Protein AF-A0A955DT83-F1 (afdb_monomer_lite)

Radius of gyration: 34.63 Å; chains: 1; bounding box: 80×53×87 Å

Structure (mmCIF, N/CA/C/O backbone):
data_AF-A0A955DT83-F1
#
_entry.id   AF-A0A955DT83-F1
#
loop_
_atom_site.group_PDB
_atom_site.id
_atom_site.type_symbol
_atom_site.label_atom_id
_atom_site.label_alt_id
_atom_site.label_comp_id
_atom_site.label_asym_id
_atom_site.label_entity_id
_atom_site.label_seq_id
_atom_site.pdbx_PDB_ins_code
_atom_site.Cartn_x
_atom_site.Cartn_y
_atom_site.Cartn_z
_atom_site.occupancy
_atom_site.B_iso_or_equiv
_atom_site.auth_seq_id
_atom_site.auth_comp_id
_atom_site.auth_asym_id
_atom_site.auth_atom_id
_atom_site.pdbx_PDB_model_num
ATOM 1 N N . MET A 1 1 ? -61.341 -42.091 58.701 1.00 57.03 1 MET A N 1
ATOM 2 C CA . MET A 1 1 ? -60.158 -42.053 57.808 1.00 57.03 1 MET A CA 1
ATOM 3 C C . MET A 1 1 ? -59.875 -40.617 57.325 1.00 57.03 1 MET A C 1
ATOM 5 O O . MET A 1 1 ? -59.570 -40.411 56.161 1.00 57.03 1 MET A O 1
ATOM 9 N N . ASN A 1 2 ? -59.975 -39.592 58.193 1.00 57.25 2 ASN A N 1
ATOM 10 C CA . ASN A 1 2 ? -60.194 -38.203 57.727 1.00 57.25 2 ASN A CA 1
ATOM 11 C C . ASN A 1 2 ? -59.117 -37.208 58.208 1.00 57.25 2 ASN A C 1
ATOM 13 O O . ASN A 1 2 ? -59.123 -36.046 57.815 1.00 57.25 2 ASN A O 1
ATOM 17 N N . THR A 1 3 ? -58.192 -37.652 59.060 1.00 62.22 3 THR A N 1
ATOM 18 C CA . THR A 1 3 ? -57.081 -36.847 59.594 1.00 62.22 3 THR A CA 1
ATOM 19 C C . THR A 1 3 ? -55.834 -36.928 58.714 1.00 62.22 3 THR A C 1
ATOM 21 O O . THR A 1 3 ? -55.139 -35.929 58.557 1.00 62.22 3 THR A O 1
ATOM 24 N N . LEU A 1 4 ? -55.605 -38.071 58.056 1.00 65.69 4 LEU A N 1
ATOM 25 C CA . LEU A 1 4 ? -54.471 -38.271 57.148 1.00 65.69 4 LEU A CA 1
ATOM 26 C C . LEU A 1 4 ? -54.585 -37.393 55.888 1.00 65.69 4 LEU A C 1
ATOM 28 O O . LEU A 1 4 ? -53.641 -36.693 55.538 1.00 65.69 4 LEU A O 1
ATOM 32 N N . ASN A 1 5 ? -55.775 -37.328 55.274 1.00 61.50 5 ASN A N 1
ATOM 33 C CA . ASN A 1 5 ? -56.021 -36.464 54.108 1.00 61.50 5 ASN A CA 1
ATOM 34 C C . ASN A 1 5 ? -55.885 -34.968 54.429 1.00 61.50 5 ASN A C 1
ATOM 36 O O . ASN A 1 5 ? -55.509 -34.191 53.558 1.00 61.50 5 ASN A O 1
ATOM 40 N N . ARG A 1 6 ? -56.162 -34.556 55.673 1.00 61.53 6 ARG A N 1
ATOM 41 C CA . ARG A 1 6 ? -56.002 -33.160 56.106 1.00 61.53 6 ARG A CA 1
ATOM 42 C C . ARG A 1 6 ? -54.533 -32.763 56.247 1.00 61.53 6 ARG A C 1
ATOM 44 O O . ARG A 1 6 ? -54.182 -31.652 55.871 1.00 61.53 6 ARG A O 1
ATOM 51 N N . LEU A 1 7 ? -53.681 -33.669 56.728 1.00 64.94 7 LEU A N 1
ATOM 52 C CA . LEU A 1 7 ? -52.235 -33.442 56.822 1.00 64.94 7 LEU A CA 1
ATOM 53 C C . LEU A 1 7 ? -51.572 -33.369 55.441 1.00 64.94 7 LEU A C 1
ATOM 55 O O . LEU A 1 7 ? -50.743 -32.493 55.212 1.00 64.94 7 LEU A O 1
ATOM 59 N N . VAL A 1 8 ? -51.994 -34.224 54.503 1.00 65.06 8 VAL A N 1
ATOM 60 C CA . VAL A 1 8 ? -51.496 -34.195 53.117 1.00 65.06 8 VAL A CA 1
ATOM 61 C C . VAL A 1 8 ? -51.891 -32.892 52.412 1.00 65.06 8 VAL A C 1
ATOM 63 O O . VAL A 1 8 ? -51.062 -32.294 51.734 1.00 65.06 8 VAL A O 1
ATOM 66 N N . LEU A 1 9 ? -53.116 -32.395 52.622 1.00 59.00 9 LEU A N 1
ATOM 67 C CA . LEU A 1 9 ? -53.568 -31.144 52.001 1.00 59.00 9 LEU A CA 1
ATOM 68 C C . LEU A 1 9 ? -52.809 -29.911 52.531 1.00 59.00 9 LEU A C 1
ATOM 70 O O . LEU A 1 9 ? -52.477 -29.020 51.756 1.00 59.00 9 LEU A O 1
ATOM 74 N N . VAL A 1 10 ? -52.502 -29.869 53.834 1.00 65.88 10 VAL A N 1
ATOM 75 C CA . VAL A 1 10 ? -51.743 -28.762 54.448 1.00 65.88 10 VAL A CA 1
ATOM 76 C C . VAL A 1 10 ? -50.282 -28.767 53.991 1.00 65.88 10 VAL A C 1
ATOM 78 O O . VAL A 1 10 ? -49.741 -27.703 53.703 1.00 65.88 10 VAL A O 1
ATOM 81 N N . ALA A 1 11 ? -49.668 -29.945 53.841 1.00 61.12 11 ALA A N 1
ATOM 82 C CA . ALA A 1 11 ? -48.291 -30.065 53.361 1.00 61.12 11 ALA A CA 1
ATOM 83 C C . ALA A 1 11 ? -48.115 -29.590 51.903 1.00 61.12 11 ALA A C 1
ATOM 85 O O . A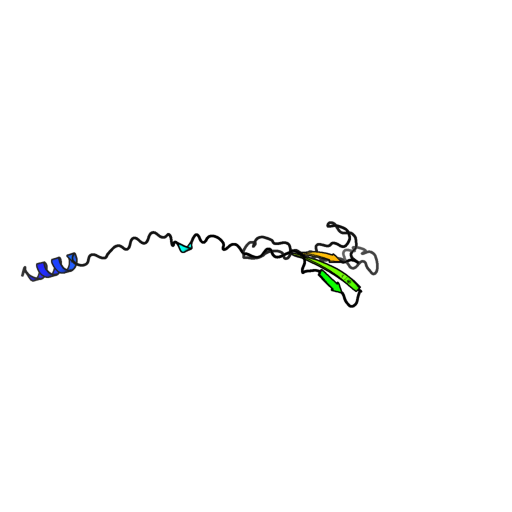LA A 1 11 ? -47.071 -29.042 51.553 1.00 61.12 11 ALA A O 1
ATOM 86 N N . ILE A 1 12 ? -49.142 -29.754 51.060 1.00 60.44 12 ILE A N 1
ATOM 87 C CA . ILE A 1 12 ? -49.117 -29.309 49.656 1.00 60.44 12 ILE A CA 1
ATOM 88 C C . ILE A 1 12 ? -49.313 -27.785 49.545 1.00 60.44 12 ILE A C 1
ATOM 90 O O . ILE A 1 12 ? -48.743 -27.157 48.658 1.00 60.44 12 ILE A O 1
ATOM 94 N N . LEU A 1 13 ? -50.052 -27.167 50.473 1.00 60.31 13 LEU A N 1
ATOM 95 C CA . LEU A 1 13 ? -50.289 -25.716 50.502 1.00 60.31 13 LEU A CA 1
ATOM 96 C C . LEU A 1 13 ? -49.111 -24.892 51.059 1.00 60.31 13 LEU A C 1
ATOM 98 O O . LEU A 1 13 ? -49.070 -23.686 50.834 1.00 60.31 13 LEU A O 1
ATOM 102 N N . SER A 1 14 ? -48.145 -25.511 51.748 1.00 55.62 14 SER A N 1
ATOM 103 C CA . SER A 1 14 ? -46.963 -24.822 52.299 1.00 55.62 14 SER A CA 1
ATOM 104 C C . SER A 1 14 ? -45.756 -24.739 51.352 1.00 55.62 14 SER A C 1
ATOM 106 O O . SER A 1 14 ? -44.759 -24.107 51.692 1.00 55.62 14 SER A O 1
ATOM 108 N N . LEU A 1 15 ? -45.818 -25.348 50.164 1.00 53.09 15 LEU A N 1
ATOM 109 C CA . LEU A 1 15 ? -44.757 -25.276 49.152 1.00 53.09 15 LEU A CA 1
ATOM 110 C C . LEU A 1 15 ? -45.008 -24.102 48.191 1.00 53.09 15 LEU A C 1
ATOM 112 O O . LEU A 1 15 ? -45.236 -24.287 46.997 1.00 53.09 15 LEU A O 1
ATOM 116 N N . SER A 1 16 ? -44.981 -22.871 48.707 1.00 54.75 16 SER A N 1
ATOM 117 C CA . SER A 1 16 ? -44.956 -21.680 47.854 1.00 54.75 16 SER A CA 1
ATOM 118 C C . SER A 1 16 ? -43.551 -21.518 47.276 1.00 54.75 16 SER A C 1
ATOM 120 O O . SER A 1 16 ? -42.641 -21.043 47.956 1.00 54.75 16 SER A O 1
ATOM 122 N N . VAL A 1 17 ? -43.358 -21.931 46.026 1.00 65.62 17 VAL A N 1
ATOM 123 C CA . VAL A 1 17 ? -42.142 -21.610 45.271 1.00 65.62 17 VAL A CA 1
ATOM 124 C C . VAL A 1 17 ? -42.090 -20.085 45.105 1.00 65.62 17 VAL A C 1
ATOM 126 O O . VAL A 1 17 ? -43.034 -19.523 44.543 1.00 65.62 17 VAL A O 1
ATOM 129 N N . PRO A 1 18 ? -41.046 -19.379 45.579 1.00 60.56 18 PRO A N 1
ATOM 130 C CA . PRO A 1 18 ? -40.899 -17.972 45.251 1.00 60.56 18 PRO A CA 1
ATOM 131 C C . PRO A 1 18 ? -40.642 -17.865 43.745 1.00 60.56 18 PRO A C 1
ATOM 133 O O . PRO A 1 18 ? -39.651 -18.386 43.232 1.00 60.56 18 PRO A O 1
ATOM 136 N N . ALA A 1 19 ? -41.548 -17.211 43.021 1.00 56.00 19 ALA A N 1
ATOM 137 C CA . ALA A 1 19 ? -41.310 -16.831 41.638 1.00 56.00 19 ALA A CA 1
ATOM 138 C C . ALA A 1 19 ? -40.202 -15.769 41.627 1.00 56.00 19 ALA A C 1
ATOM 140 O O . ALA A 1 19 ? -40.444 -14.602 41.933 1.00 56.00 19 ALA A O 1
ATOM 141 N N . LEU A 1 20 ? -38.972 -16.177 41.313 1.00 58.59 20 LEU A N 1
ATOM 142 C CA . LEU A 1 20 ? -37.895 -15.244 41.004 1.00 58.59 20 LEU A CA 1
ATOM 143 C C . LEU A 1 2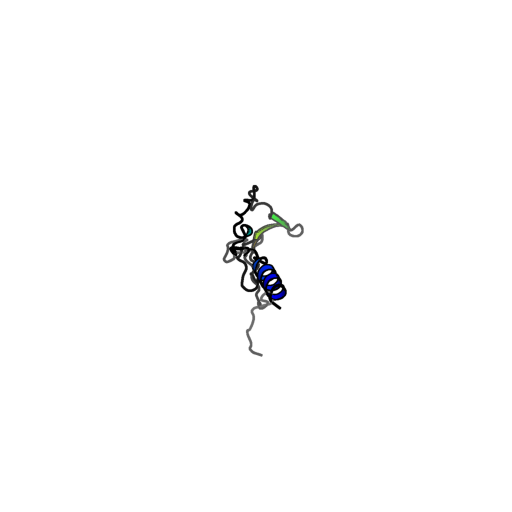0 ? -38.261 -14.548 39.690 1.00 58.59 20 LEU A C 1
ATOM 145 O O . LEU A 1 20 ? -38.119 -15.114 38.608 1.00 58.59 20 LEU A O 1
ATOM 149 N N . ALA A 1 21 ? -38.782 -13.326 39.790 1.00 49.81 21 ALA A N 1
ATOM 150 C CA . ALA A 1 21 ? -38.976 -12.442 38.652 1.00 49.81 21 ALA A CA 1
ATOM 151 C C . ALA A 1 21 ? -37.601 -11.973 38.158 1.00 49.81 21 ALA A C 1
ATOM 153 O O . ALA A 1 21 ? -37.130 -10.892 38.495 1.00 49.81 21 ALA A O 1
ATOM 154 N N . GLN A 1 22 ? -36.927 -12.819 37.385 1.00 56.62 22 GLN A N 1
ATOM 155 C CA . GLN A 1 22 ? -35.702 -12.448 36.699 1.00 56.62 22 GLN A CA 1
ATOM 156 C C . GLN A 1 22 ? -36.103 -11.656 35.456 1.00 56.62 22 GLN A C 1
ATOM 158 O O . GLN A 1 22 ? -36.376 -12.222 34.397 1.00 56.62 22 GLN A O 1
ATOM 163 N N . THR A 1 23 ? -36.219 -10.333 35.590 1.00 55.25 23 THR A N 1
ATOM 164 C CA . THR A 1 23 ? -36.324 -9.453 34.424 1.00 55.25 23 THR A CA 1
ATOM 165 C C . THR A 1 23 ? -35.065 -9.690 33.601 1.00 55.25 23 THR A C 1
ATOM 167 O O . THR A 1 23 ? -33.967 -9.468 34.103 1.00 55.25 23 THR A O 1
ATOM 170 N N . GLY A 1 24 ? -35.211 -10.217 32.383 1.00 55.91 24 GLY A N 1
ATOM 171 C CA . GLY A 1 24 ? -34.128 -10.685 31.502 1.00 55.91 24 GLY A CA 1
ATOM 172 C C . GLY A 1 24 ? -33.178 -9.599 30.982 1.00 55.91 24 GLY A C 1
ATOM 173 O O . GLY A 1 24 ? -32.690 -9.692 29.861 1.00 55.91 24 GLY A O 1
ATOM 174 N N . VAL A 1 25 ? -32.936 -8.559 31.772 1.00 57.91 25 VAL A N 1
ATOM 175 C CA . VAL A 1 25 ? -32.021 -7.461 31.502 1.00 57.91 25 VAL A CA 1
ATOM 176 C C . VAL A 1 25 ? -30.932 -7.545 32.566 1.00 57.91 25 VAL A C 1
ATOM 178 O O . VAL A 1 25 ? -31.137 -7.137 33.705 1.00 57.91 25 VAL A O 1
ATOM 181 N N . SER A 1 26 ? -29.795 -8.145 32.216 1.00 62.59 26 SER A N 1
ATOM 182 C CA . SER A 1 26 ? -28.583 -8.007 33.023 1.00 62.59 26 SER A CA 1
ATOM 183 C C . SER A 1 26 ? -28.060 -6.576 32.879 1.00 62.59 26 SER A C 1
ATOM 185 O O . SER A 1 26 ? -27.997 -6.057 31.762 1.00 62.59 26 SER A O 1
ATOM 187 N N . ASP A 1 27 ? -27.656 -5.961 33.988 1.00 55.78 27 ASP A N 1
ATOM 188 C CA . ASP A 1 27 ? -27.015 -4.633 34.028 1.00 55.78 27 ASP A CA 1
ATOM 189 C C . ASP A 1 27 ? -25.711 -4.596 33.191 1.00 55.78 27 ASP A C 1
ATOM 191 O O . ASP A 1 27 ? -25.311 -3.569 32.657 1.00 55.78 27 ASP A O 1
ATOM 195 N N . ASP A 1 28 ? -25.125 -5.771 32.927 1.00 57.50 28 ASP A N 1
ATOM 196 C CA . ASP A 1 28 ? -23.933 -5.968 32.089 1.00 57.50 28 ASP A CA 1
ATOM 197 C C . ASP A 1 28 ? -24.100 -5.628 30.595 1.00 57.50 28 ASP A C 1
ATOM 199 O O . ASP A 1 28 ? -23.135 -5.707 29.836 1.00 57.50 28 ASP A O 1
ATOM 203 N N . ARG A 1 29 ? -25.310 -5.316 30.104 1.00 57.12 29 ARG A N 1
ATOM 204 C CA . ARG A 1 29 ? -25.510 -5.080 28.657 1.00 57.12 29 ARG A CA 1
ATOM 205 C C . ARG A 1 29 ? -25.173 -3.662 28.203 1.00 57.12 29 ARG A C 1
ATOM 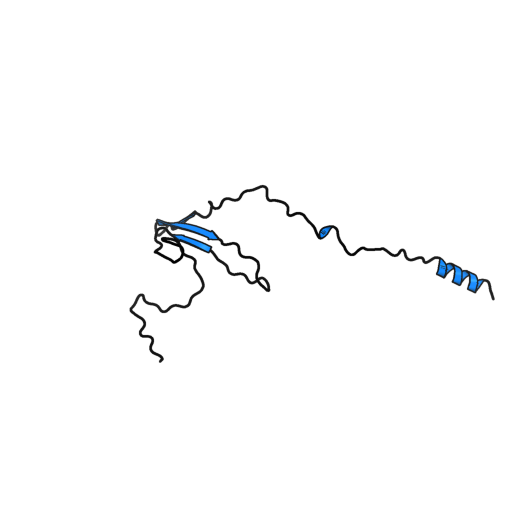207 O O . ARG A 1 29 ? -25.135 -3.430 26.996 1.00 57.12 29 ARG A O 1
ATOM 214 N N . VAL A 1 30 ? -24.947 -2.730 29.130 1.00 63.06 30 VAL A N 1
ATOM 215 C CA . VAL A 1 30 ? -24.641 -1.328 28.815 1.00 63.06 30 VAL A CA 1
ATOM 216 C C . VAL A 1 30 ? -23.438 -0.873 29.638 1.00 63.06 30 VAL A C 1
ATOM 218 O O . VAL A 1 30 ? -23.552 -0.073 30.560 1.00 63.06 30 VAL A O 1
ATOM 221 N N . SER A 1 31 ? -22.255 -1.381 29.295 1.00 64.12 31 SER A N 1
ATOM 222 C CA . SER A 1 31 ? -21.015 -0.739 29.716 1.00 64.12 31 SER A CA 1
ATOM 223 C C . SER A 1 31 ? -20.805 0.520 28.877 1.00 64.12 31 SER A C 1
ATOM 225 O O . SER A 1 31 ? -20.897 0.500 27.646 1.00 64.12 31 SER A O 1
ATOM 227 N N . LEU A 1 32 ? -20.533 1.646 29.538 1.00 68.25 32 LEU A N 1
ATOM 228 C CA . LEU A 1 32 ? -19.942 2.771 28.829 1.00 68.25 32 LEU A CA 1
ATOM 229 C C . LEU A 1 32 ? -18.541 2.341 28.378 1.00 68.25 32 LEU A C 1
ATOM 231 O O . LEU A 1 32 ? -17.838 1.696 29.159 1.00 68.25 32 LEU A O 1
ATOM 235 N N . PRO A 1 33 ? -18.124 2.668 27.144 1.00 62.38 33 PRO A N 1
ATOM 236 C CA . PRO A 1 33 ? -16.755 2.411 26.737 1.00 62.38 33 PRO A CA 1
ATOM 237 C C . PRO A 1 33 ? -15.824 3.149 27.704 1.00 62.38 33 PRO A C 1
ATOM 239 O O . PRO A 1 33 ? -15.949 4.362 27.884 1.00 62.38 33 PRO A O 1
ATOM 242 N N . GLU A 1 34 ? -14.906 2.420 28.338 1.00 69.25 34 GLU A N 1
ATOM 243 C CA . GLU A 1 34 ? -13.800 3.039 29.062 1.00 69.25 34 GLU A CA 1
ATOM 244 C C . GLU A 1 34 ? -13.000 3.855 28.044 1.00 69.25 34 GLU A C 1
ATOM 246 O O . GLU A 1 34 ? -12.435 3.320 27.088 1.00 69.25 34 GLU A O 1
ATOM 251 N N . GLY A 1 35 ? -13.037 5.179 28.186 1.00 66.81 35 GLY A N 1
ATOM 252 C CA . GLY A 1 35 ? -12.295 6.070 27.308 1.00 66.81 35 GLY A CA 1
ATOM 253 C C . GLY A 1 35 ? -10.796 5.887 27.555 1.00 66.81 35 GLY A C 1
ATOM 254 O O . GLY A 1 35 ? -10.365 6.079 28.695 1.00 66.81 35 GLY A O 1
ATOM 255 N N . PRO A 1 36 ? -9.980 5.539 26.544 1.00 67.31 36 PRO A N 1
ATOM 256 C CA . PRO A 1 36 ? -8.536 5.503 26.725 1.00 67.31 36 PRO A CA 1
ATOM 257 C C . PRO A 1 36 ? -8.020 6.912 27.054 1.00 67.31 36 PRO A C 1
ATOM 259 O O . PRO A 1 36 ? -8.370 7.890 26.394 1.00 67.31 36 PRO A O 1
ATOM 262 N N . GLY A 1 37 ? -7.188 7.015 28.094 1.00 61.66 37 GLY A N 1
ATOM 263 C CA . GLY A 1 37 ? -6.549 8.263 28.534 1.00 61.66 37 GLY A CA 1
ATOM 264 C C . GLY A 1 37 ? -5.311 8.664 27.721 1.00 61.66 37 GLY A C 1
ATOM 265 O O . GLY A 1 37 ? -4.655 9.645 28.066 1.00 61.66 37 GLY A O 1
ATOM 266 N N . SER A 1 38 ? -4.969 7.917 26.666 1.00 67.56 38 SER A N 1
ATOM 267 C CA . SER A 1 38 ? -3.850 8.201 25.766 1.00 67.56 38 SER A CA 1
ATOM 268 C C . SER A 1 38 ? -4.352 8.624 24.384 1.00 67.56 38 SER A C 1
ATOM 270 O O . SER A 1 38 ? -5.164 7.951 23.754 1.00 67.56 38 SER A O 1
ATOM 272 N N . ILE A 1 39 ? -3.832 9.748 23.890 1.00 63.09 39 ILE A N 1
ATOM 273 C CA . ILE A 1 39 ? -3.900 10.097 22.470 1.00 63.09 39 ILE A CA 1
ATOM 274 C C . ILE A 1 39 ? -2.678 9.442 21.831 1.00 63.09 39 ILE A C 1
ATOM 276 O O . ILE A 1 39 ? -1.573 9.974 21.918 1.00 63.09 39 ILE A O 1
ATOM 280 N N . GLU A 1 40 ? -2.853 8.263 21.243 1.00 67.12 40 GLU A N 1
ATOM 281 C CA . GLU A 1 40 ? -1.808 7.669 20.408 1.00 67.12 40 GLU A CA 1
ATOM 282 C C . GLU A 1 40 ? -1.653 8.503 19.128 1.00 67.12 40 GLU A C 1
ATOM 284 O O . GLU A 1 40 ? -2.632 8.848 18.459 1.00 67.12 40 GLU A O 1
ATOM 289 N N . GLY A 1 41 ? -0.414 8.895 18.827 1.00 63.53 41 GLY A N 1
ATOM 290 C CA . GLY A 1 41 ? -0.083 9.698 17.657 1.00 63.53 41 GLY A CA 1
ATOM 291 C C . GLY A 1 41 ? 0.081 8.844 16.400 1.00 63.53 41 GLY A C 1
ATOM 292 O O . GLY A 1 41 ? 0.462 7.683 16.457 1.00 63.53 41 GLY A O 1
ATOM 293 N N . ILE A 1 42 ? -0.119 9.456 15.233 1.00 64.06 42 ILE A N 1
ATOM 294 C CA . ILE A 1 42 ? 0.149 8.842 13.918 1.00 64.06 42 ILE A CA 1
ATOM 295 C C . ILE A 1 42 ? 1.666 8.700 13.619 1.00 64.06 42 ILE A C 1
ATOM 297 O O . ILE A 1 42 ? 2.057 8.284 12.533 1.00 64.06 42 ILE A O 1
ATOM 301 N N . GLY A 1 43 ? 2.539 9.105 14.548 1.00 60.69 43 GLY A N 1
ATOM 302 C CA . GLY A 1 43 ? 3.944 9.445 14.288 1.00 60.69 43 GLY A CA 1
ATOM 303 C C . GLY A 1 43 ? 4.964 8.303 14.326 1.00 60.69 43 GLY A C 1
ATOM 304 O O . GLY A 1 43 ? 6.042 8.474 13.767 1.00 60.69 43 GLY A O 1
ATOM 305 N N . ASP A 1 44 ? 4.643 7.147 14.910 1.00 65.38 44 ASP A N 1
ATOM 306 C CA . ASP A 1 44 ? 5.654 6.118 15.228 1.00 65.38 44 ASP A CA 1
ATOM 307 C C . ASP A 1 44 ? 5.956 5.128 14.083 1.00 65.38 44 ASP A C 1
ATOM 309 O O . ASP A 1 44 ? 6.757 4.213 14.244 1.00 65.38 44 ASP A O 1
ATOM 313 N N . ASN A 1 45 ? 5.357 5.305 12.900 1.00 72.38 45 ASN A N 1
ATOM 314 C CA . ASN A 1 45 ? 5.475 4.352 11.782 1.00 72.38 45 ASN A CA 1
ATOM 315 C C . ASN A 1 45 ? 6.533 4.736 10.731 1.00 72.38 45 ASN A C 1
ATOM 317 O O . ASN A 1 45 ? 6.487 4.226 9.607 1.00 72.38 45 ASN A O 1
ATOM 321 N N . ALA A 1 46 ? 7.418 5.689 11.034 1.00 85.38 46 ALA A N 1
ATOM 322 C CA . ALA A 1 46 ? 8.489 6.089 10.125 1.00 85.38 46 ALA A CA 1
ATOM 323 C C . ALA A 1 46 ? 9.707 5.178 10.308 1.00 85.38 46 ALA A C 1
ATOM 325 O O . ALA A 1 46 ? 10.209 5.030 11.418 1.00 85.38 46 ALA A O 1
ATOM 326 N N . ASP A 1 47 ? 10.193 4.607 9.210 1.00 91.19 47 ASP A N 1
ATOM 327 C CA . ASP A 1 47 ? 11.358 3.722 9.193 1.00 91.19 47 ASP A CA 1
ATOM 328 C C . ASP A 1 47 ? 12.255 4.037 7.987 1.00 91.19 47 ASP A C 1
ATOM 330 O O . ASP A 1 47 ? 11.845 4.716 7.040 1.00 91.19 47 ASP A O 1
ATOM 334 N N . ILE A 1 48 ? 13.496 3.565 8.014 1.00 91.31 48 ILE A N 1
ATOM 335 C CA . ILE A 1 48 ? 14.467 3.734 6.935 1.00 91.31 48 ILE A CA 1
ATOM 336 C C . ILE A 1 48 ? 14.856 2.350 6.433 1.00 91.31 48 ILE A C 1
ATOM 338 O O . ILE A 1 48 ? 15.315 1.519 7.207 1.00 91.31 48 ILE A O 1
ATOM 342 N N . ASP A 1 49 ? 14.746 2.117 5.125 1.00 89.88 49 ASP A N 1
ATOM 343 C CA . ASP A 1 49 ? 15.348 0.945 4.494 1.00 89.88 49 ASP A CA 1
ATOM 344 C C . ASP A 1 49 ? 16.879 1.091 4.548 1.00 89.88 49 ASP A C 1
ATOM 346 O O . ASP A 1 49 ? 17.427 1.942 3.837 1.00 89.88 49 ASP A O 1
ATOM 350 N N . PRO A 1 50 ? 17.597 0.297 5.363 1.00 90.12 50 PRO A N 1
ATOM 351 C CA . PRO A 1 50 ? 19.026 0.505 5.577 1.00 90.12 50 PRO A CA 1
ATOM 352 C C . PRO A 1 50 ? 19.866 0.143 4.348 1.00 90.12 50 PRO A C 1
ATOM 354 O O . PRO A 1 50 ? 20.990 0.620 4.217 1.00 90.12 50 PRO A O 1
ATOM 357 N N . ASN A 1 51 ? 19.340 -0.687 3.442 1.00 93.88 51 ASN A N 1
ATOM 358 C CA . ASN A 1 51 ? 20.063 -1.130 2.253 1.00 93.88 51 ASN A CA 1
ATOM 359 C C . ASN A 1 51 ? 19.906 -0.138 1.101 1.00 93.88 51 ASN A C 1
ATOM 361 O O . ASN A 1 51 ? 20.834 0.054 0.319 1.00 93.88 51 ASN A O 1
ATOM 365 N N . MET A 1 52 ? 18.726 0.475 0.984 1.00 91.31 52 MET A N 1
ATOM 366 C CA . MET A 1 52 ? 18.406 1.400 -0.107 1.00 91.31 52 MET A CA 1
ATOM 367 C C . MET A 1 52 ? 18.476 2.876 0.304 1.00 91.31 52 MET A C 1
ATOM 369 O O . MET A 1 52 ? 18.457 3.745 -0.563 1.00 91.31 52 MET A O 1
ATOM 373 N N . GLY A 1 53 ? 18.545 3.175 1.605 1.00 92.94 53 GLY A N 1
ATOM 374 C CA . GLY A 1 53 ? 18.524 4.538 2.140 1.00 92.94 53 GLY A CA 1
ATOM 375 C C . GLY A 1 53 ? 17.175 5.245 1.972 1.00 92.94 53 GLY A C 1
ATOM 376 O O . GLY A 1 53 ? 17.119 6.473 1.998 1.00 92.94 53 GLY A O 1
ATOM 377 N N . MET A 1 54 ? 16.093 4.491 1.761 1.00 94.50 54 MET A N 1
ATOM 378 C CA . MET A 1 54 ? 14.769 5.047 1.476 1.00 94.50 54 MET A CA 1
ATOM 379 C C . MET A 1 54 ? 13.969 5.229 2.757 1.00 94.50 54 MET A C 1
ATOM 381 O O . MET A 1 54 ? 13.855 4.301 3.554 1.00 94.50 54 MET A O 1
ATOM 385 N N . MET A 1 55 ? 13.347 6.395 2.922 1.00 93.25 55 MET A N 1
ATOM 386 C CA . MET A 1 55 ? 12.383 6.606 3.999 1.00 93.25 55 MET A CA 1
ATOM 387 C C . MET A 1 55 ? 11.084 5.878 3.659 1.00 93.25 55 MET A C 1
ATOM 389 O O . MET A 1 55 ? 10.581 5.991 2.538 1.00 93.25 55 MET A O 1
ATOM 393 N N . ARG A 1 56 ? 10.527 5.171 4.639 1.00 93.50 56 ARG A N 1
ATOM 394 C CA . ARG A 1 56 ? 9.228 4.505 4.578 1.00 93.50 56 ARG A CA 1
ATOM 395 C C . ARG A 1 56 ? 8.330 5.040 5.682 1.00 93.50 56 ARG A C 1
ATOM 397 O O . ARG A 1 56 ? 8.795 5.370 6.769 1.00 93.50 56 ARG A O 1
ATOM 404 N N . TYR A 1 57 ? 7.039 5.127 5.404 1.00 93.31 57 TYR A N 1
ATOM 405 C CA . TYR A 1 57 ? 6.046 5.509 6.402 1.00 93.31 57 TYR A CA 1
ATOM 406 C C . TYR A 1 57 ? 4.715 4.831 6.094 1.00 93.31 57 TYR A C 1
ATOM 408 O O . TYR A 1 57 ? 4.373 4.671 4.927 1.00 93.31 57 TYR A O 1
ATOM 416 N N . SER A 1 58 ? 3.983 4.384 7.113 1.00 92.12 58 SER A N 1
ATOM 417 C CA . SER A 1 58 ? 2.741 3.623 6.916 1.00 92.12 58 SER A CA 1
ATOM 418 C C . SER A 1 58 ? 1.604 4.153 7.779 1.00 92.12 58 SER A C 1
ATOM 420 O O . SER A 1 58 ? 1.778 4.416 8.969 1.00 92.12 58 SER A O 1
ATOM 422 N N . VAL A 1 59 ? 0.416 4.260 7.187 1.00 92.50 59 VAL A N 1
ATOM 423 C CA . VAL A 1 59 ? -0.818 4.654 7.873 1.00 92.50 59 VAL A CA 1
ATOM 424 C C . VAL A 1 59 ? -1.864 3.552 7.675 1.00 92.50 59 VAL A C 1
ATOM 426 O O . VAL A 1 59 ? -2.417 3.432 6.576 1.00 92.50 59 VAL A O 1
ATOM 429 N N . PRO A 1 60 ? -2.143 2.722 8.699 1.00 91.12 60 PRO A N 1
ATOM 430 C CA . PRO A 1 60 ? -3.159 1.682 8.596 1.00 91.12 60 PRO A CA 1
ATOM 431 C C . PRO A 1 60 ? -4.561 2.299 8.564 1.00 91.12 60 PRO A C 1
ATOM 433 O O . PRO A 1 60 ? -4.882 3.211 9.330 1.00 91.12 60 PRO A O 1
ATOM 436 N N . ILE A 1 61 ? -5.423 1.774 7.698 1.00 91.31 61 ILE A N 1
ATOM 437 C CA . ILE A 1 61 ? -6.814 2.208 7.584 1.00 91.31 61 ILE A CA 1
ATOM 438 C C . ILE A 1 61 ? -7.676 1.265 8.415 1.00 91.31 61 ILE A C 1
ATOM 440 O O . ILE A 1 61 ? -7.810 0.079 8.116 1.00 91.31 61 ILE A O 1
ATOM 444 N N . ARG A 1 62 ? -8.292 1.803 9.473 1.00 91.25 62 ARG A N 1
ATOM 445 C CA . ARG A 1 62 ? -9.247 1.047 10.287 1.00 91.25 62 ARG A CA 1
ATOM 446 C C . ARG A 1 62 ? -10.530 0.835 9.496 1.00 91.25 62 ARG A C 1
ATOM 448 O O . ARG A 1 62 ? -11.221 1.794 9.160 1.00 91.25 62 ARG A O 1
ATOM 455 N N . VAL A 1 63 ? -10.849 -0.427 9.242 1.00 92.44 63 VAL A N 1
ATOM 456 C CA . VAL A 1 63 ? -12.099 -0.843 8.608 1.00 92.44 63 VAL A CA 1
ATOM 457 C C . VAL A 1 63 ? -13.000 -1.539 9.632 1.00 92.44 63 VAL A C 1
ATOM 459 O O . VAL A 1 63 ? -12.491 -2.208 10.536 1.00 92.44 63 VAL A O 1
ATOM 462 N N . PRO A 1 64 ? -14.331 -1.399 9.528 1.00 91.62 64 PRO A N 1
ATOM 463 C CA . PRO A 1 64 ? -15.255 -2.188 10.333 1.00 91.62 64 PRO A CA 1
ATOM 464 C C . PRO A 1 64 ? -15.052 -3.692 10.107 1.00 91.62 64 PRO A C 1
ATOM 466 O O . PRO A 1 64 ? -14.659 -4.120 9.019 1.00 91.62 64 PRO A O 1
ATOM 469 N N . GLY A 1 65 ? -15.361 -4.502 11.121 1.00 94.31 65 GLY A N 1
ATOM 470 C CA . GLY A 1 65 ? -15.405 -5.954 10.960 1.00 94.31 65 GLY A CA 1
ATOM 471 C C . GLY A 1 65 ? -16.452 -6.337 9.915 1.00 94.31 65 GLY A C 1
ATOM 472 O O . GLY A 1 65 ? -17.610 -5.931 10.024 1.00 94.31 65 GLY A O 1
ATOM 473 N N . GLY A 1 66 ? -16.047 -7.085 8.888 1.00 90.06 66 GLY A N 1
ATOM 474 C CA . GLY A 1 66 ? -16.976 -7.574 7.875 1.00 90.06 66 GLY A CA 1
ATOM 475 C C . GLY A 1 66 ? -17.718 -8.836 8.315 1.00 90.06 66 GLY A C 1
ATOM 476 O O . GLY A 1 66 ? -17.523 -9.370 9.409 1.00 90.06 66 GLY A O 1
ATOM 477 N N . PHE A 1 67 ? -18.597 -9.323 7.444 1.00 83.50 67 PHE A N 1
ATOM 478 C CA . PHE A 1 67 ? -19.333 -10.571 7.648 1.00 83.50 67 PHE A CA 1
ATOM 479 C C . PHE A 1 67 ? -18.354 -11.766 7.678 1.00 83.50 67 PHE A C 1
ATOM 481 O O . PHE A 1 67 ? -17.270 -11.710 7.101 1.00 83.50 67 PHE A O 1
ATOM 488 N N . PRO A 1 68 ? -18.764 -12.905 8.243 1.00 92.94 68 PRO A N 1
ATOM 489 C CA . PRO A 1 68 ? -18.130 -13.579 9.405 1.00 92.94 68 PRO A CA 1
ATOM 490 C C . PRO A 1 68 ? -16.688 -13.154 9.791 1.00 92.94 68 PRO A C 1
ATOM 492 O O . PRO A 1 68 ? -15.770 -13.970 9.793 1.00 92.94 68 PRO A O 1
ATOM 495 N N . GLY A 1 69 ? -16.467 -11.889 10.160 1.00 88.19 69 GLY A N 1
ATOM 496 C CA . GLY A 1 69 ? -15.160 -11.406 10.628 1.00 88.19 69 GLY A CA 1
ATOM 497 C C . GLY A 1 69 ? -14.118 -11.195 9.525 1.00 88.19 69 GLY A C 1
ATOM 498 O O . GLY A 1 69 ? -12.959 -10.931 9.830 1.00 88.19 69 GLY A O 1
ATOM 499 N N . MET A 1 70 ? -14.509 -11.284 8.252 1.00 91.69 70 MET A N 1
ATOM 500 C CA . MET A 1 70 ? -13.614 -11.043 7.125 1.00 91.69 70 MET A CA 1
ATOM 501 C C . MET A 1 70 ? -13.555 -9.547 6.816 1.00 91.69 70 MET A C 1
ATOM 503 O O . MET A 1 70 ? -14.542 -8.961 6.377 1.00 91.69 70 MET A O 1
ATOM 507 N N . SER A 1 71 ? -12.402 -8.920 7.021 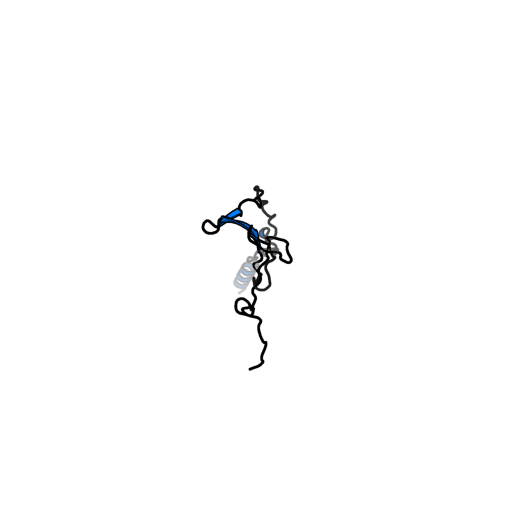1.00 93.06 71 SER A N 1
ATOM 508 C CA . SER A 1 71 ? -12.156 -7.524 6.656 1.00 93.06 71 SER A CA 1
ATOM 509 C C . SER A 1 71 ? -10.888 -7.399 5.805 1.00 93.06 71 SER A C 1
ATOM 511 O O . SER A 1 71 ? -9.961 -8.200 5.950 1.00 93.06 71 SER A O 1
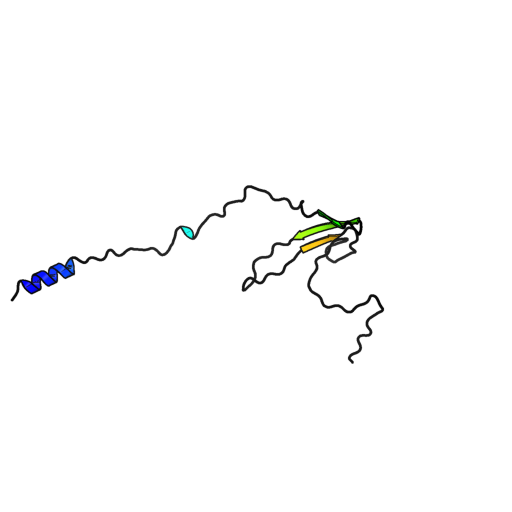ATOM 513 N N . PRO A 1 72 ? -10.827 -6.422 4.886 1.00 91.88 72 PRO A N 1
ATOM 514 C CA . PRO A 1 72 ? -9.611 -6.161 4.134 1.00 91.88 72 PRO A CA 1
ATOM 515 C C . PRO A 1 72 ? -8.553 -5.521 5.040 1.00 91.88 72 PRO A C 1
ATOM 517 O O . PRO A 1 72 ? -8.863 -4.677 5.879 1.00 91.88 72 PRO A O 1
ATOM 520 N N . SER A 1 73 ? -7.290 -5.885 4.835 1.00 91.50 73 SER A N 1
ATOM 521 C CA . SER A 1 73 ? -6.167 -5.136 5.396 1.00 91.50 73 SER A CA 1
ATOM 522 C C . SER A 1 73 ? -5.791 -4.039 4.407 1.00 91.50 73 SER A C 1
ATOM 524 O O . SER A 1 73 ? -5.386 -4.336 3.286 1.00 91.50 73 SER A O 1
ATOM 526 N N . LEU A 1 74 ? -5.991 -2.781 4.800 1.00 92.94 74 LEU A N 1
ATOM 527 C CA . LEU A 1 74 ? -5.695 -1.615 3.974 1.00 92.94 74 LEU A CA 1
ATOM 528 C C . LEU A 1 74 ? -4.690 -0.721 4.695 1.00 92.94 74 LEU A C 1
ATOM 530 O O . LEU A 1 74 ? -4.901 -0.341 5.848 1.00 92.94 74 LEU A O 1
ATOM 534 N N . THR A 1 75 ? -3.634 -0.339 3.986 1.00 93.44 75 THR A N 1
ATOM 535 C CA . THR A 1 75 ? -2.582 0.547 4.489 1.00 93.44 75 THR A CA 1
ATOM 536 C C . THR A 1 75 ? -2.199 1.522 3.392 1.00 93.44 75 THR A C 1
ATOM 538 O O . THR A 1 75 ? -2.025 1.135 2.236 1.00 93.44 75 THR A O 1
ATOM 541 N N . LEU A 1 76 ? -2.068 2.790 3.764 1.00 94.25 76 LEU A N 1
ATOM 542 C CA . LEU A 1 76 ? -1.441 3.792 2.923 1.00 94.25 76 LEU A CA 1
ATOM 543 C C . LEU A 1 76 ? 0.064 3.785 3.221 1.00 94.25 76 LEU A C 1
ATOM 545 O O . LEU A 1 76 ? 0.478 4.073 4.344 1.00 94.25 76 LEU A O 1
ATOM 549 N N . SER A 1 77 ? 0.866 3.442 2.221 1.00 94.62 77 SER A N 1
ATOM 550 C CA . SER A 1 77 ? 2.315 3.278 2.335 1.00 94.62 77 SER A CA 1
ATOM 551 C C . SER A 1 77 ? 3.025 4.406 1.601 1.00 94.62 77 SER A C 1
ATOM 553 O O . SER A 1 77 ? 2.699 4.704 0.458 1.00 94.62 77 SER A O 1
ATOM 555 N N . TYR A 1 78 ? 4.012 5.026 2.231 1.00 94.88 78 TYR A N 1
ATOM 556 C CA . TYR A 1 78 ? 4.893 6.019 1.629 1.00 94.88 78 TYR A CA 1
ATOM 557 C C . TYR A 1 78 ? 6.298 5.448 1.454 1.00 94.88 78 TYR A C 1
ATOM 559 O O . TYR A 1 78 ? 6.819 4.777 2.347 1.00 94.88 78 TYR A O 1
ATOM 567 N N . SER A 1 79 ? 6.934 5.775 0.332 1.00 95.44 79 SER A N 1
ATOM 568 C CA . SER A 1 79 ? 8.362 5.603 0.096 1.00 95.44 79 SER A CA 1
ATOM 569 C C . SER A 1 79 ? 8.935 6.845 -0.579 1.00 95.44 79 SER A C 1
ATOM 571 O O . SER A 1 79 ? 8.380 7.328 -1.565 1.00 95.44 79 SER A O 1
ATOM 573 N N . SER A 1 80 ? 10.095 7.319 -0.116 1.00 95.50 80 SER A N 1
ATOM 574 C CA . SER A 1 80 ? 10.808 8.432 -0.764 1.00 95.50 80 SER A CA 1
ATOM 575 C C . SER A 1 80 ? 11.276 8.123 -2.193 1.00 95.50 80 SER A C 1
ATOM 577 O O . SER A 1 80 ? 11.528 9.050 -2.955 1.00 95.50 80 SER A O 1
ATOM 579 N N . ALA A 1 81 ? 11.386 6.843 -2.568 1.00 95.12 81 ALA A N 1
ATOM 580 C CA . ALA A 1 81 ? 11.641 6.399 -3.944 1.00 95.12 81 ALA A CA 1
ATOM 581 C C . ALA A 1 81 ? 10.371 5.974 -4.696 1.00 95.12 81 ALA A C 1
ATOM 583 O O . ALA A 1 81 ? 10.453 5.464 -5.815 1.00 95.12 81 ALA A O 1
ATOM 584 N N . GLY A 1 82 ? 9.196 6.145 -4.088 1.00 93.69 82 GLY A N 1
ATOM 585 C CA . GLY A 1 82 ? 7.927 5.805 -4.712 1.00 93.69 82 GLY A CA 1
ATOM 586 C C . GLY A 1 82 ? 7.617 6.708 -5.907 1.00 93.69 82 GLY A C 1
ATOM 587 O O . GLY A 1 82 ? 7.979 7.884 -5.947 1.00 93.69 82 GLY A O 1
ATOM 588 N N . SER A 1 83 ? 6.922 6.145 -6.892 1.00 93.69 83 SER A N 1
ATOM 589 C CA . SER A 1 83 ? 6.477 6.881 -8.077 1.00 93.69 83 SER A CA 1
ATOM 590 C C . SER A 1 83 ? 5.122 7.568 -7.839 1.00 93.69 83 SER A C 1
ATOM 592 O O . SER A 1 83 ? 4.661 7.701 -6.705 1.00 93.69 83 SER A O 1
ATOM 594 N N . THR A 1 84 ? 4.489 8.060 -8.904 1.00 96.12 84 THR A N 1
ATOM 595 C CA . THR A 1 84 ? 3.134 8.620 -8.822 1.00 96.12 84 THR A CA 1
ATOM 596 C C . THR A 1 84 ? 2.102 7.500 -8.804 1.00 96.12 84 THR A C 1
ATOM 598 O O . THR A 1 84 ? 2.111 6.642 -9.683 1.00 96.12 84 THR A O 1
ATOM 601 N N . SER A 1 85 ? 1.176 7.547 -7.849 1.00 95.12 85 SER A N 1
ATOM 602 C CA . SER A 1 85 ? -0.001 6.680 -7.816 1.00 95.12 85 SER A CA 1
ATOM 603 C C . SER A 1 85 ? -1.294 7.494 -7.709 1.00 95.12 85 SER A C 1
ATOM 605 O O . SER A 1 85 ? -1.277 8.723 -7.617 1.00 95.12 85 SER A O 1
ATOM 607 N N . ILE A 1 86 ? -2.431 6.795 -7.669 1.00 94.75 86 ILE A N 1
ATOM 608 C CA . ILE A 1 86 ? -3.755 7.400 -7.462 1.00 94.75 86 ILE A CA 1
ATOM 609 C C . ILE A 1 86 ? -3.898 8.116 -6.109 1.00 94.75 86 ILE A C 1
ATOM 611 O O . ILE A 1 86 ? -4.764 8.973 -5.967 1.00 94.75 86 ILE A O 1
ATOM 615 N N . VAL A 1 87 ? -3.058 7.777 -5.126 1.00 96.31 87 VAL A N 1
ATOM 616 C CA . VAL A 1 87 ? -3.058 8.387 -3.786 1.00 96.31 87 VAL A CA 1
ATOM 617 C C . VAL A 1 87 ? -1.944 9.426 -3.611 1.00 96.31 87 VAL A C 1
ATOM 619 O O . VAL A 1 87 ? -1.770 9.960 -2.520 1.00 96.31 87 VAL A O 1
ATOM 622 N N . GLY A 1 88 ? -1.213 9.754 -4.682 1.00 96.88 88 GLY A N 1
ATOM 623 C CA . GLY A 1 88 ? -0.183 10.792 -4.700 1.00 96.88 88 GLY A CA 1
ATOM 624 C C . GLY A 1 88 ? 1.217 10.274 -5.029 1.00 96.88 88 GLY A C 1
ATOM 625 O O . GLY A 1 88 ? 1.445 9.081 -5.219 1.00 96.88 88 GLY A O 1
ATOM 626 N N . MET A 1 89 ? 2.174 11.199 -5.126 1.00 97.00 89 MET A N 1
ATOM 627 C CA . MET A 1 89 ? 3.588 10.879 -5.345 1.00 97.00 89 MET A CA 1
ATOM 628 C C . MET A 1 89 ? 4.211 10.281 -4.085 1.00 97.00 89 MET A C 1
ATOM 630 O O . MET A 1 89 ? 4.005 10.800 -2.990 1.00 97.00 89 MET A O 1
ATOM 634 N N . GLY A 1 90 ? 4.970 9.197 -4.242 1.00 96.25 90 GLY A N 1
ATOM 635 C CA . GLY A 1 90 ? 5.614 8.494 -3.133 1.00 96.25 90 GLY A CA 1
ATOM 636 C C . GLY A 1 90 ? 4.652 7.646 -2.301 1.00 96.25 90 GLY A C 1
ATOM 637 O O . GLY A 1 90 ? 5.100 6.779 -1.561 1.00 96.25 90 GLY A O 1
ATOM 638 N N . TRP A 1 91 ? 3.343 7.854 -2.445 1.00 96.69 91 TRP A N 1
ATOM 639 C CA . TRP A 1 91 ? 2.300 7.111 -1.753 1.00 96.69 91 TRP A CA 1
ATOM 640 C C . TRP A 1 91 ? 1.777 5.964 -2.612 1.00 96.69 91 TRP A C 1
ATOM 642 O O . TRP A 1 91 ? 1.663 6.091 -3.830 1.00 96.69 91 TRP A O 1
ATOM 652 N N . SER A 1 92 ? 1.394 4.862 -1.983 1.00 96.06 92 SER A N 1
ATOM 653 C CA . SER A 1 92 ? 0.698 3.739 -2.601 1.00 96.06 92 SER A CA 1
ATOM 654 C C . SER A 1 92 ? -0.331 3.147 -1.639 1.00 96.06 92 SER A C 1
ATOM 656 O O . SER A 1 92 ? -0.216 3.250 -0.417 1.00 96.06 92 SER A O 1
ATOM 658 N N . MET A 1 93 ? -1.362 2.526 -2.206 1.00 95.12 93 MET A N 1
ATOM 659 C CA . MET A 1 93 ? -2.308 1.680 -1.486 1.00 95.12 93 MET A CA 1
ATOM 660 C C . MET A 1 93 ? -2.376 0.365 -2.247 1.00 95.12 93 MET A C 1
ATOM 662 O O . MET A 1 93 ? -2.987 0.285 -3.312 1.00 95.12 93 MET A O 1
ATOM 666 N N . GLU A 1 94 ? -1.667 -0.637 -1.744 1.00 86.50 94 GLU A N 1
ATOM 667 C CA . GLU A 1 94 ? -1.576 -1.923 -2.422 1.00 86.50 94 GLU A CA 1
ATOM 668 C C . GLU A 1 94 ? -2.839 -2.748 -2.183 1.00 86.50 94 GLU A C 1
ATOM 670 O O . GLU A 1 94 ? -3.386 -2.802 -1.081 1.00 86.50 94 GLU A O 1
ATOM 675 N N . THR A 1 95 ? -3.294 -3.401 -3.247 1.00 89.94 95 THR A N 1
ATOM 676 C CA . THR A 1 95 ? -4.368 -4.392 -3.204 1.00 89.94 95 THR A CA 1
ATOM 677 C C . THR A 1 95 ? -3.901 -5.626 -3.971 1.00 89.94 95 THR A C 1
ATOM 679 O O . THR A 1 95 ? -3.105 -5.483 -4.901 1.00 89.94 95 THR A O 1
ATOM 682 N N . PRO A 1 96 ? -4.343 -6.839 -3.599 1.00 90.94 96 PRO A N 1
ATOM 683 C CA . PRO A 1 96 ? -3.944 -8.044 -4.315 1.00 90.94 96 PRO A CA 1
ATOM 684 C C . PRO A 1 96 ? -4.321 -7.967 -5.803 1.00 90.94 96 PRO A C 1
ATOM 686 O O . PRO A 1 96 ? -5.496 -7.809 -6.135 1.00 90.94 96 PRO A O 1
ATOM 689 N N . SER A 1 97 ? -3.334 -8.110 -6.690 1.00 93.31 97 SER A N 1
ATOM 690 C CA . SER A 1 97 ? -3.515 -8.101 -8.145 1.00 93.31 97 SER A CA 1
ATOM 691 C C . SER A 1 97 ? -2.736 -9.240 -8.814 1.00 93.31 97 SER A C 1
ATOM 693 O O . SER A 1 97 ? -1.792 -9.800 -8.254 1.00 93.31 97 SER A O 1
ATOM 695 N N . ILE A 1 98 ? -3.161 -9.608 -10.025 1.00 95.31 98 ILE A N 1
ATOM 696 C CA . ILE A 1 98 ? -2.405 -10.472 -10.938 1.00 95.31 98 ILE A CA 1
ATOM 697 C C . ILE A 1 98 ? -2.116 -9.640 -12.183 1.00 95.31 98 ILE A C 1
ATOM 699 O O . ILE A 1 98 ? -3.040 -9.163 -12.841 1.00 95.31 98 ILE A O 1
ATOM 703 N N . GLU A 1 99 ? -0.836 -9.480 -12.507 1.00 93.81 99 GLU A N 1
ATOM 704 C CA . GLU A 1 99 ? -0.369 -8.617 -13.591 1.00 93.81 99 GLU A CA 1
ATOM 705 C C . GLU A 1 99 ? 0.602 -9.365 -14.509 1.00 93.81 99 GLU A C 1
ATOM 707 O O . GLU A 1 99 ? 1.303 -10.293 -14.098 1.00 93.81 99 GLU A O 1
ATOM 712 N N . ARG A 1 100 ? 0.652 -8.964 -15.784 1.00 94.25 100 ARG A N 1
ATOM 713 C CA . ARG A 1 100 ? 1.633 -9.496 -16.738 1.00 94.25 100 ARG A CA 1
ATOM 714 C C . ARG A 1 100 ? 2.971 -8.780 -16.553 1.00 94.25 100 ARG A C 1
ATOM 716 O O . ARG A 1 100 ? 3.012 -7.558 -16.475 1.00 94.25 100 ARG A O 1
ATOM 723 N N . LEU A 1 101 ? 4.072 -9.532 -16.556 1.00 93.75 101 LEU A N 1
ATOM 724 C CA . LEU A 1 101 ? 5.420 -8.964 -16.481 1.00 93.75 101 LEU A CA 1
ATOM 725 C C . LEU A 1 101 ? 5.719 -8.109 -17.723 1.00 93.75 101 LEU A C 1
ATOM 727 O O . LEU A 1 101 ? 5.833 -8.642 -18.824 1.00 93.75 101 LEU A O 1
ATOM 731 N N . THR A 1 102 ? 5.918 -6.806 -17.532 1.00 95.94 102 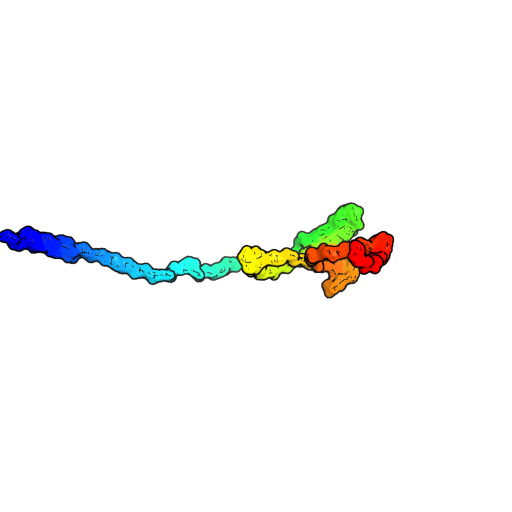THR A N 1
ATOM 732 C CA . THR A 1 102 ? 6.247 -5.848 -18.607 1.00 95.94 102 THR A CA 1
ATOM 733 C C . THR A 1 102 ? 7.732 -5.481 -18.671 1.00 95.94 102 THR A C 1
ATOM 735 O O . THR A 1 102 ? 8.179 -4.852 -19.627 1.00 95.94 102 THR A O 1
ATOM 738 N N . LEU A 1 103 ? 8.535 -5.914 -17.690 1.00 95.81 103 LEU A N 1
ATOM 739 C CA . LEU A 1 103 ? 9.963 -5.579 -17.597 1.00 95.81 103 LEU A CA 1
ATOM 740 C C . LEU A 1 103 ? 10.782 -6.043 -18.815 1.00 95.81 103 LEU A C 1
ATOM 742 O O . LEU A 1 103 ? 11.804 -5.446 -19.138 1.00 95.81 103 LEU A O 1
ATOM 746 N N . ARG A 1 104 ? 10.361 -7.128 -19.476 1.00 94.88 104 ARG A N 1
ATOM 747 C CA . ARG A 1 104 ? 11.088 -7.756 -20.595 1.00 94.88 104 ARG A CA 1
ATOM 748 C C . ARG A 1 104 ? 10.460 -7.496 -21.966 1.00 94.88 104 ARG A C 1
ATOM 750 O O . ARG A 1 104 ? 10.866 -8.123 -22.939 1.00 94.88 104 ARG A O 1
ATOM 757 N N . GLY A 1 105 ? 9.480 -6.602 -22.047 1.00 95.00 105 GLY A N 1
ATOM 758 C CA . GLY A 1 105 ? 8.758 -6.308 -23.280 1.00 95.00 105 GLY A CA 1
ATOM 759 C C . GLY A 1 105 ? 7.260 -6.151 -23.053 1.00 95.00 105 GLY A C 1
ATOM 760 O O . GLY A 1 105 ? 6.737 -6.415 -21.971 1.00 95.00 105 GLY A O 1
ATOM 761 N N . VAL A 1 106 ? 6.572 -5.703 -24.099 1.00 95.12 106 VAL A N 1
ATOM 762 C CA . VAL A 1 106 ? 5.123 -5.490 -24.073 1.00 95.12 106 VAL A CA 1
ATOM 763 C C . VAL A 1 106 ? 4.406 -6.836 -24.246 1.00 95.12 106 VAL A C 1
ATOM 765 O O . VAL A 1 106 ? 4.783 -7.598 -25.138 1.00 95.12 106 VAL A O 1
ATOM 768 N N . PRO A 1 107 ? 3.382 -7.157 -23.430 1.00 93.75 107 PRO A N 1
ATOM 769 C CA . PRO A 1 107 ? 2.605 -8.376 -23.615 1.00 93.75 107 PRO A CA 1
ATOM 770 C C . PRO A 1 107 ? 1.894 -8.397 -24.973 1.00 93.75 107 PRO A C 1
ATOM 772 O O . PRO A 1 107 ? 1.273 -7.409 -25.355 1.00 93.75 107 PRO A O 1
ATOM 775 N N . VAL A 1 108 ? 1.962 -9.531 -25.677 1.00 93.12 108 VAL A N 1
ATOM 776 C CA . VAL A 1 108 ? 1.378 -9.693 -27.025 1.00 93.12 108 VAL A CA 1
ATOM 777 C C . VAL A 1 108 ? -0.121 -10.043 -26.972 1.00 93.12 108 VAL A C 1
ATOM 779 O O . VAL A 1 108 ? -0.860 -9.720 -27.891 1.00 93.12 108 VAL A O 1
ATOM 782 N N . TYR A 1 109 ? -0.598 -10.568 -25.835 1.00 91.31 109 TYR A N 1
ATOM 783 C CA . TYR A 1 109 ? -2.004 -10.943 -25.592 1.00 91.31 109 TYR A CA 1
ATOM 784 C C . TYR A 1 109 ? -2.567 -11.990 -26.569 1.00 91.31 109 TYR A C 1
ATOM 786 O O . TYR A 1 109 ? -3.755 -11.969 -26.882 1.00 91.31 109 TYR A O 1
ATOM 794 N N . ASP A 1 110 ? -1.731 -12.934 -26.994 1.00 91.56 110 ASP A N 1
ATOM 795 C CA . ASP A 1 110 ? -2.172 -14.071 -27.802 1.00 91.56 110 ASP A CA 1
ATOM 796 C C . ASP A 1 110 ? -3.027 -15.039 -26.963 1.00 91.56 110 ASP A C 1
ATOM 798 O O . ASP A 1 110 ? -2.875 -15.126 -25.738 1.00 91.56 110 ASP A O 1
ATOM 802 N N . ALA A 1 111 ? -3.967 -15.715 -27.625 1.00 77.19 111 ALA A N 1
ATOM 803 C CA . ALA A 1 111 ? -4.996 -16.554 -27.003 1.00 77.19 111 ALA A CA 1
ATOM 804 C C . ALA A 1 111 ? -4.605 -18.038 -26.868 1.00 77.19 111 ALA A C 1
ATOM 806 O O . ALA A 1 111 ? -5.466 -18.843 -26.513 1.00 77.19 111 ALA A O 1
ATOM 807 N N . ASP A 1 112 ? -3.355 -18.379 -27.186 1.00 56.19 112 ASP A N 1
ATOM 808 C CA . ASP A 1 112 ? -2.869 -19.762 -27.267 1.00 56.19 112 ASP A CA 1
ATOM 809 C C . ASP A 1 112 ? -2.861 -20.493 -25.912 1.00 56.19 112 ASP A C 1
ATOM 811 O O . ASP A 1 112 ? -2.363 -19.921 -24.909 1.00 56.19 112 ASP A O 1
#

pLDDT: mean 79.85, std 16.02, range [49.81, 97.0]

Sequence (112 aa):
MNTLNRLVLVAILSLSVPALAQTGVSDDRVSLPEGPGSIEGIGDNADIDPNMGMMRYSVPIRVPGGFPGMSPSLTLSYSSAGSTSIVGMGWSMETPSIERLTLRGVPVYDAD

Secondary structure (DSSP, 8-state):
--SHHHHHHHHHHT---------S--GGG-PPP---S----GGGGEEEETTTTEEEEEEEE-----GGG----EEEEEETT--EETTEESEEE---------TTS-------

Foldseek 3Di:
DPVVVVVVVVVVVPPDDPPPPPPVDDPVPDDDPPDDPDDDDLPPQWDAPPVVRKIKGKDWDDDDQDPVRDDDTWIWMFIPPAAQDPVGGRIDIDDDDDDDDPVVHDDPPDPD